Protein AF-A0A8T5T9J6-F1 (afdb_monomer)

pLDDT: mean 82.33, std 14.02, range [40.41, 95.06]

Radius of gyration: 17.85 Å; Cα contacts (8 Å, |Δi|>4): 66; chains: 1; bounding box: 45×37×45 Å

Structure (mmCIF, N/CA/C/O backbone):
data_AF-A0A8T5T9J6-F1
#
_entry.id   AF-A0A8T5T9J6-F1
#
loop_
_atom_site.group_PDB
_atom_site.id
_atom_site.type_symbol
_atom_site.label_atom_id
_atom_site.label_alt_id
_atom_site.label_comp_id
_atom_site.label_asym_id
_atom_site.label_entity_id
_atom_site.label_seq_id
_atom_site.pdbx_PDB_ins_code
_atom_site.Cartn_x
_atom_site.Cartn_y
_atom_site.Cartn_z
_atom_site.occupancy
_atom_site.B_iso_or_equiv
_atom_site.auth_seq_id
_atom_site.auth_comp_id
_atom_site.auth_asym_id
_atom_site.auth_atom_id
_atom_site.pdbx_PDB_model_num
ATOM 1 N N . MET A 1 1 ? -14.131 0.550 -6.294 1.00 48.38 1 MET A N 1
ATOM 2 C CA . MET A 1 1 ? -14.018 1.026 -4.889 1.00 48.38 1 MET A CA 1
ATOM 3 C C . MET A 1 1 ? -15.248 1.785 -4.366 1.00 48.38 1 MET A C 1
ATOM 5 O O . MET A 1 1 ? -15.488 1.724 -3.167 1.00 48.38 1 MET A O 1
ATOM 9 N N . GLY A 1 2 ? -16.060 2.444 -5.211 1.00 40.41 2 GLY A N 1
ATOM 10 C CA . GLY A 1 2 ? -17.235 3.218 -4.757 1.00 40.41 2 GLY A CA 1
ATOM 11 C C . GLY A 1 2 ? -18.378 2.405 -4.122 1.00 40.41 2 GLY A C 1
ATOM 12 O O . GLY A 1 2 ? -18.904 2.798 -3.087 1.00 40.41 2 GLY A O 1
ATOM 13 N N . ILE A 1 3 ? -18.714 1.232 -4.673 1.00 46.62 3 ILE A N 1
ATOM 14 C CA . ILE A 1 3 ? -19.813 0.380 -4.163 1.00 46.62 3 ILE A CA 1
ATOM 15 C C . ILE A 1 3 ? -19.473 -0.253 -2.800 1.00 46.62 3 ILE A C 1
ATOM 17 O O . ILE A 1 3 ? -20.304 -0.280 -1.894 1.00 46.62 3 ILE A O 1
ATOM 21 N N . PHE A 1 4 ? -18.220 -0.670 -2.604 1.00 50.62 4 PHE A N 1
ATOM 22 C CA . PHE A 1 4 ? -17.741 -1.195 -1.319 1.00 50.62 4 PHE A CA 1
ATOM 23 C C . PHE A 1 4 ? -17.709 -0.128 -0.211 1.00 50.62 4 PHE A C 1
ATOM 25 O O . PHE A 1 4 ? -17.925 -0.449 0.957 1.00 50.62 4 PHE A O 1
ATOM 32 N N . GLY A 1 5 ? -17.501 1.147 -0.563 1.00 49.69 5 GLY A N 1
ATOM 33 C CA . GLY A 1 5 ? -17.580 2.265 0.383 1.00 49.69 5 GLY A CA 1
ATOM 34 C C . GLY A 1 5 ? -18.995 2.495 0.929 1.00 49.69 5 GLY A C 1
ATOM 35 O O . GLY A 1 5 ? -19.155 2.773 2.116 1.00 49.69 5 GLY A O 1
ATOM 36 N N . LEU A 1 6 ? -20.023 2.308 0.093 1.00 47.94 6 LEU A N 1
ATOM 37 C CA . LEU A 1 6 ? -21.431 2.407 0.502 1.00 47.94 6 LEU A CA 1
ATOM 38 C C . LEU A 1 6 ? -21.865 1.217 1.371 1.00 47.94 6 LEU A C 1
ATOM 40 O O . LEU A 1 6 ? -22.579 1.402 2.355 1.00 47.94 6 LEU A O 1
ATOM 44 N N . LEU A 1 7 ? -21.365 0.012 1.077 1.00 45.19 7 LEU A N 1
ATOM 45 C CA . LEU A 1 7 ? -21.588 -1.1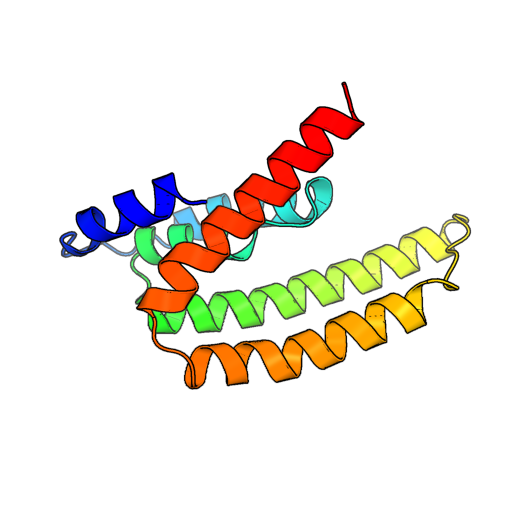74 1.915 1.00 45.19 7 LEU A CA 1
ATOM 46 C C . LEU A 1 7 ? -20.963 -1.030 3.315 1.00 45.19 7 LEU A C 1
ATOM 48 O O . LEU A 1 7 ? -21.550 -1.490 4.296 1.00 45.19 7 LEU A O 1
ATOM 52 N N . LYS A 1 8 ? -19.833 -0.317 3.444 1.00 49.72 8 LYS A N 1
ATOM 53 C CA . LYS A 1 8 ? -19.173 -0.060 4.739 1.00 49.72 8 LYS A CA 1
ATOM 54 C C . LYS A 1 8 ? -20.046 0.707 5.740 1.00 49.72 8 LYS A C 1
ATOM 56 O O . LYS A 1 8 ? -19.955 0.442 6.934 1.00 49.72 8 LYS A O 1
ATOM 61 N N . ILE A 1 9 ? -20.916 1.610 5.278 1.00 51.00 9 ILE A N 1
ATOM 62 C CA . ILE A 1 9 ? -21.814 2.384 6.160 1.00 51.00 9 ILE A CA 1
ATOM 63 C C . ILE A 1 9 ? -22.865 1.471 6.810 1.00 51.00 9 ILE A C 1
ATOM 65 O O . ILE A 1 9 ? -23.262 1.700 7.950 1.00 51.00 9 ILE A O 1
ATOM 69 N N . LYS A 1 10 ? -23.267 0.389 6.130 1.00 41.12 10 LYS A N 1
ATOM 70 C CA . LYS A 1 10 ? -24.227 -0.589 6.665 1.00 41.12 10 LYS A CA 1
ATOM 71 C C . LYS A 1 10 ? -23.577 -1.625 7.596 1.00 41.12 10 LYS A C 1
ATOM 73 O O . LYS A 1 10 ? -24.256 -2.161 8.465 1.00 41.12 10 LYS A O 1
ATOM 78 N N . LEU A 1 11 ? -22.272 -1.871 7.450 1.00 47.78 11 LEU A N 1
ATOM 79 C CA . LEU A 1 11 ? -21.502 -2.841 8.248 1.00 47.78 11 LEU A CA 1
ATOM 80 C C . LEU A 1 11 ? -21.048 -2.300 9.617 1.00 47.78 11 LEU A C 1
ATOM 82 O O . LEU A 1 11 ? -20.692 -3.088 10.486 1.00 47.78 11 LEU A O 1
ATOM 86 N N . SER A 1 12 ? -21.121 -0.983 9.854 1.00 43.34 12 SER A N 1
ATOM 87 C CA . SER A 1 12 ? -20.785 -0.360 11.151 1.00 43.34 12 SER A CA 1
ATOM 88 C C . SER A 1 12 ? -21.705 -0.783 12.311 1.00 43.34 12 SER A C 1
ATOM 90 O O . SER A 1 12 ? -21.462 -0.398 13.451 1.00 43.34 12 SER A O 1
ATOM 92 N N . LYS A 1 13 ? -22.766 -1.552 12.033 1.00 43.88 13 LYS A N 1
ATOM 93 C CA . LYS A 1 13 ? -23.698 -2.108 13.024 1.00 43.88 13 LYS A CA 1
ATOM 94 C C . LYS A 1 13 ? -23.381 -3.549 13.447 1.00 43.88 13 LYS A C 1
ATOM 96 O O . LYS A 1 13 ? -24.203 -4.156 14.127 1.00 43.88 13 LYS A O 1
ATOM 101 N N . ILE A 1 14 ? -22.240 -4.117 13.053 1.00 49.28 14 ILE A N 1
ATOM 102 C CA . ILE A 1 14 ? -21.894 -5.49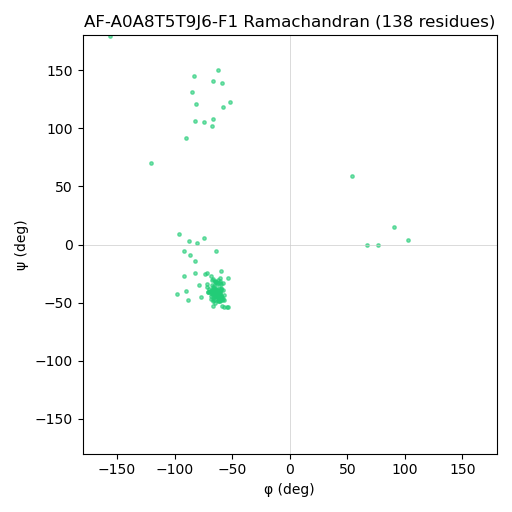0 13.436 1.00 49.28 14 ILE A CA 1
ATOM 103 C C . ILE A 1 14 ? -21.124 -5.471 14.754 1.00 49.28 14 ILE A C 1
ATOM 105 O O . ILE A 1 14 ? -19.905 -5.320 14.788 1.00 49.28 14 ILE A O 1
ATOM 109 N N . GLY A 1 15 ? -21.893 -5.588 15.836 1.00 44.88 15 GLY A N 1
ATOM 110 C CA . GLY A 1 15 ? -21.393 -5.975 17.147 1.00 44.88 15 GLY A CA 1
ATOM 111 C C . GLY A 1 15 ? -20.788 -7.381 17.122 1.00 44.88 15 GLY A C 1
ATOM 112 O O . GLY A 1 15 ? -21.187 -8.233 16.328 1.00 44.88 15 GLY A O 1
ATOM 113 N N . ASP A 1 16 ? -19.803 -7.581 17.995 1.00 50.16 16 ASP A N 1
ATOM 114 C CA . ASP A 1 16 ? -19.240 -8.866 18.413 1.00 50.16 16 ASP A CA 1
ATOM 115 C C . ASP A 1 16 ? -18.749 -9.805 17.298 1.00 50.16 16 ASP A C 1
ATOM 117 O O . ASP A 1 16 ? -19.135 -10.974 17.201 1.00 50.16 16 ASP A O 1
ATOM 121 N N . PHE A 1 17 ? -17.793 -9.343 16.483 1.00 56.03 17 PHE A N 1
ATOM 122 C CA . PHE A 1 17 ? -16.973 -10.276 15.707 1.00 56.03 17 PHE A CA 1
ATOM 123 C C . PHE A 1 17 ? -16.084 -11.093 16.653 1.00 56.03 17 PHE A C 1
ATOM 125 O O . PHE A 1 17 ? -15.042 -10.636 17.121 1.00 56.03 17 PHE A O 1
ATOM 132 N N . LYS A 1 18 ? -16.485 -12.343 16.915 1.00 60.47 18 LYS A N 1
ATOM 133 C CA . LYS A 1 18 ? -15.635 -13.349 17.566 1.00 60.47 18 LYS A CA 1
ATOM 134 C C . LYS A 1 18 ? -14.299 -13.427 16.818 1.00 60.47 18 LYS A C 1
ATOM 136 O O . LYS A 1 18 ? -14.301 -13.699 15.617 1.00 60.47 18 LYS A O 1
ATOM 141 N N . ALA A 1 19 ? -13.181 -13.213 17.514 1.00 65.31 19 ALA A N 1
ATOM 142 C CA . ALA A 1 19 ? -11.861 -13.187 16.892 1.00 65.31 19 ALA A CA 1
ATOM 143 C C . ALA A 1 19 ? -11.569 -14.512 16.166 1.00 65.31 19 ALA A C 1
ATOM 145 O O . ALA A 1 19 ? -11.535 -15.585 16.775 1.00 65.31 19 ALA A O 1
ATOM 146 N N . ARG A 1 20 ? -11.372 -14.445 14.846 1.00 77.69 20 ARG A N 1
ATOM 147 C CA . ARG A 1 20 ? -11.059 -15.604 13.992 1.00 77.69 20 ARG A CA 1
ATOM 148 C C . ARG A 1 20 ? -9.716 -15.380 13.296 1.00 77.69 20 ARG A C 1
ATOM 150 O O . ARG A 1 20 ? -9.683 -15.219 12.078 1.00 77.69 20 ARG A O 1
ATOM 157 N N . PRO A 1 21 ? -8.592 -15.418 14.037 1.00 76.19 21 PRO A N 1
ATOM 158 C CA . PRO A 1 21 ? -7.266 -15.098 13.501 1.00 76.19 21 PRO A CA 1
ATOM 159 C C . PRO A 1 21 ? -6.848 -16.006 12.336 1.00 76.19 21 PRO A C 1
ATOM 161 O O . PRO A 1 21 ? -6.071 -15.594 11.484 1.00 76.19 21 PRO A O 1
ATOM 164 N N . LYS A 1 22 ? -7.421 -17.213 12.230 1.00 84.44 22 LYS A N 1
ATOM 165 C CA . LYS A 1 22 ? -7.179 -18.128 11.105 1.00 84.44 22 LYS A CA 1
ATOM 166 C C . LYS A 1 22 ? -7.587 -17.548 9.743 1.00 84.44 22 LYS A C 1
ATOM 168 O O . LYS A 1 22 ? -6.979 -17.900 8.739 1.00 84.44 22 LYS A O 1
ATOM 173 N N . LEU A 1 23 ? -8.581 -16.655 9.696 1.00 83.38 23 LEU A N 1
ATOM 174 C CA . LEU A 1 23 ? -9.008 -16.009 8.449 1.00 83.38 23 LEU A CA 1
ATOM 175 C C . LEU A 1 23 ? -7.949 -15.041 7.908 1.00 83.38 23 LEU A C 1
ATOM 177 O O . LEU A 1 23 ? -7.866 -14.857 6.695 1.00 83.38 23 LEU A O 1
ATOM 181 N N . LEU A 1 24 ? -7.106 -14.475 8.781 1.00 87.25 24 LEU A N 1
ATOM 182 C CA . LEU A 1 24 ? -6.044 -13.551 8.380 1.00 87.25 24 LEU A CA 1
ATOM 183 C C . LEU A 1 24 ? -5.068 -14.202 7.404 1.00 87.25 24 LEU A C 1
ATOM 185 O O . LEU A 1 24 ? -4.665 -13.547 6.454 1.00 87.25 24 LEU A O 1
ATOM 189 N N . TYR A 1 25 ? -4.735 -15.484 7.572 1.00 88.62 25 TYR A N 1
ATOM 190 C CA . TYR A 1 25 ? -3.852 -16.183 6.634 1.00 88.62 25 TYR A CA 1
ATOM 191 C C . TYR A 1 25 ? -4.426 -16.201 5.213 1.00 88.62 25 TYR A C 1
ATOM 193 O O . TYR A 1 25 ? -3.713 -15.894 4.260 1.00 88.62 25 TYR A O 1
ATOM 201 N N . GLY A 1 26 ? -5.725 -16.489 5.075 1.00 90.25 26 GLY A N 1
ATOM 202 C CA . GLY A 1 26 ? -6.402 -16.502 3.778 1.00 90.25 26 GLY A CA 1
ATOM 203 C C . GLY A 1 26 ? -6.464 -15.115 3.140 1.00 90.25 26 GLY A C 1
ATOM 204 O O . GLY A 1 26 ? -6.085 -14.948 1.983 1.00 90.25 26 GLY A O 1
ATOM 205 N N . PHE A 1 27 ? -6.877 -14.097 3.902 1.00 90.44 27 PHE A N 1
ATOM 206 C CA . PHE A 1 27 ? -6.939 -12.722 3.393 1.00 90.44 27 PHE A CA 1
ATOM 207 C C . PHE A 1 27 ? -5.559 -12.154 3.051 1.00 90.44 27 PHE A C 1
ATOM 209 O O . PHE A 1 27 ? -5.427 -11.471 2.039 1.00 90.44 27 PHE A O 1
ATOM 216 N N . SER A 1 28 ? -4.530 -12.459 3.844 1.00 89.31 28 SER A N 1
ATOM 217 C CA . SER A 1 28 ? -3.152 -12.034 3.578 1.00 89.31 28 SER A CA 1
ATOM 218 C C . SER A 1 28 ? -2.575 -12.706 2.334 1.00 89.31 28 SER A C 1
ATOM 220 O O . SER A 1 28 ? -1.934 -12.030 1.534 1.00 89.31 28 SER A O 1
ATOM 222 N N . ALA A 1 29 ? -2.844 -14.000 2.119 1.00 90.06 29 ALA A N 1
ATOM 223 C CA . ALA A 1 29 ? -2.438 -14.698 0.899 1.00 90.06 29 ALA A CA 1
ATOM 224 C C . ALA A 1 29 ? -3.098 -14.088 -0.349 1.00 90.06 29 ALA A C 1
ATOM 226 O O . ALA A 1 29 ? -2.410 -13.763 -1.317 1.00 90.06 29 ALA A O 1
ATOM 227 N N . LEU A 1 30 ? -4.414 -13.851 -0.301 1.00 90.31 30 LEU A N 1
ATOM 228 C CA . LEU A 1 30 ? -5.147 -13.202 -1.393 1.00 90.31 30 LEU A CA 1
ATOM 229 C C . LEU A 1 30 ? -4.649 -11.776 -1.652 1.00 90.31 30 LEU A C 1
ATOM 231 O O . LEU A 1 30 ? -4.479 -11.376 -2.802 1.00 90.31 30 LEU A O 1
ATOM 235 N N . ALA A 1 31 ? -4.388 -11.009 -0.595 1.00 90.25 31 ALA A N 1
ATOM 236 C CA . ALA A 1 31 ? -3.883 -9.652 -0.724 1.00 90.25 31 ALA A CA 1
ATOM 237 C C . ALA A 1 31 ? -2.471 -9.616 -1.321 1.00 90.25 31 ALA A C 1
ATOM 239 O O . ALA A 1 31 ? -2.209 -8.790 -2.194 1.00 90.25 31 ALA A O 1
ATOM 240 N N . GLY A 1 32 ? -1.580 -10.509 -0.880 1.00 88.75 32 GLY A N 1
ATOM 241 C CA . GLY A 1 32 ? -0.226 -10.642 -1.417 1.00 88.75 32 GLY A CA 1
ATOM 242 C C . GLY A 1 32 ? -0.234 -11.032 -2.894 1.00 88.75 32 GLY A C 1
ATOM 243 O O . GLY A 1 32 ? 0.425 -10.379 -3.700 1.00 88.75 32 GLY A O 1
ATOM 244 N N . PHE A 1 33 ? -1.057 -12.015 -3.269 1.00 88.25 33 PHE A N 1
ATOM 245 C CA . PHE A 1 33 ? -1.256 -12.412 -4.665 1.00 88.25 33 PHE A CA 1
ATOM 246 C C . PHE A 1 33 ? -1.756 -11.243 -5.526 1.00 88.25 33 PHE A C 1
ATOM 248 O O . PHE A 1 33 ? -1.194 -10.950 -6.581 1.00 88.25 33 PHE A O 1
ATOM 255 N N . ASN A 1 34 ? -2.762 -10.511 -5.037 1.00 88.44 34 ASN A N 1
ATOM 256 C CA . ASN A 1 34 ? -3.315 -9.356 -5.738 1.00 88.44 34 ASN A CA 1
ATOM 257 C C . ASN A 1 34 ? -2.307 -8.197 -5.866 1.00 88.44 34 ASN A C 1
ATOM 259 O O . ASN A 1 34 ? -2.283 -7.524 -6.892 1.00 88.44 34 ASN A O 1
ATOM 263 N N . LYS A 1 35 ? -1.449 -7.972 -4.861 1.00 87.50 35 LYS A N 1
ATOM 264 C CA . LYS A 1 35 ? -0.361 -6.982 -4.934 1.00 87.50 35 LYS A CA 1
ATOM 265 C C . LYS A 1 35 ? 0.698 -7.401 -5.955 1.00 87.50 35 LYS A C 1
ATOM 267 O O . LYS A 1 35 ? 1.146 -6.554 -6.718 1.00 87.50 35 LYS A O 1
ATOM 272 N N . GLY A 1 36 ? 1.072 -8.681 -5.969 1.00 84.25 36 GLY A N 1
ATOM 273 C CA . GLY A 1 36 ? 2.105 -9.217 -6.855 1.00 84.25 36 GLY A CA 1
ATOM 274 C C . GLY A 1 36 ? 1.719 -9.165 -8.333 1.00 84.25 36 GLY A C 1
ATOM 275 O O . GLY A 1 36 ? 2.519 -8.724 -9.148 1.00 84.25 36 GLY A O 1
ATOM 276 N N . ILE A 1 37 ? 0.492 -9.567 -8.677 1.00 83.81 37 ILE A N 1
ATOM 277 C CA . ILE A 1 37 ? 0.019 -9.584 -10.074 1.00 83.81 37 ILE A CA 1
ATOM 278 C C . ILE A 1 37 ? -0.599 -8.247 -10.484 1.00 83.81 37 ILE A C 1
ATOM 280 O O . ILE A 1 37 ? -0.314 -7.728 -11.557 1.00 83.81 37 ILE A O 1
ATOM 284 N N . GLY A 1 38 ? -1.482 -7.700 -9.646 1.00 76.19 38 GLY A N 1
ATOM 285 C CA . GLY A 1 38 ? -2.299 -6.533 -9.979 1.00 76.19 38 GLY A CA 1
ATOM 286 C C . GLY A 1 38 ? -1.688 -5.191 -9.578 1.00 76.19 38 GLY A C 1
ATOM 287 O O . GLY A 1 38 ? -2.283 -4.153 -9.856 1.00 76.19 38 GLY A O 1
ATOM 288 N N . GLY A 1 39 ? -0.551 -5.179 -8.874 1.00 71.31 39 GLY A N 1
ATOM 289 C CA . GLY A 1 39 ? 0.148 -3.957 -8.455 1.00 71.31 39 GLY A CA 1
ATOM 290 C C . GLY A 1 39 ? -0.587 -3.087 -7.419 1.00 71.31 39 GLY A C 1
ATOM 291 O O . GLY A 1 39 ? -0.052 -2.069 -6.983 1.00 71.31 39 GLY A O 1
ATOM 292 N N . GLY A 1 40 ? -1.794 -3.462 -6.972 1.00 79.00 40 GLY A N 1
ATOM 293 C CA . GLY A 1 40 ? -2.653 -2.606 -6.143 1.00 79.00 40 GLY A CA 1
ATOM 294 C C . GLY A 1 40 ? -3.678 -3.360 -5.290 1.00 79.00 40 GLY A C 1
ATOM 295 O O . GLY A 1 40 ? -3.736 -4.581 -5.283 1.00 79.00 40 GLY A O 1
ATOM 296 N N . GLY A 1 41 ? -4.483 -2.633 -4.506 1.00 80.19 41 GLY A N 1
ATOM 297 C CA . GLY A 1 41 ? -5.629 -3.200 -3.770 1.00 80.19 41 GLY A CA 1
ATOM 298 C C . GLY A 1 41 ? -5.321 -4.005 -2.496 1.00 80.19 41 GLY A C 1
ATOM 299 O O . GLY A 1 41 ? -6.259 -4.432 -1.828 1.00 80.19 41 GLY A O 1
ATOM 300 N N . TYR A 1 42 ? -4.050 -4.158 -2.113 1.00 85.94 42 TYR A N 1
ATOM 301 C CA . TYR A 1 42 ? -3.623 -4.841 -0.879 1.00 85.94 42 TYR A CA 1
ATOM 302 C C . TYR A 1 42 ? -4.288 -4.273 0.382 1.00 85.94 42 TYR A C 1
ATOM 304 O O . TYR A 1 42 ? -4.945 -5.003 1.123 1.00 85.94 42 TYR A O 1
ATOM 312 N N . GLY A 1 43 ? -4.182 -2.956 0.589 1.00 85.94 43 GLY A N 1
ATOM 313 C CA . GLY A 1 43 ? -4.678 -2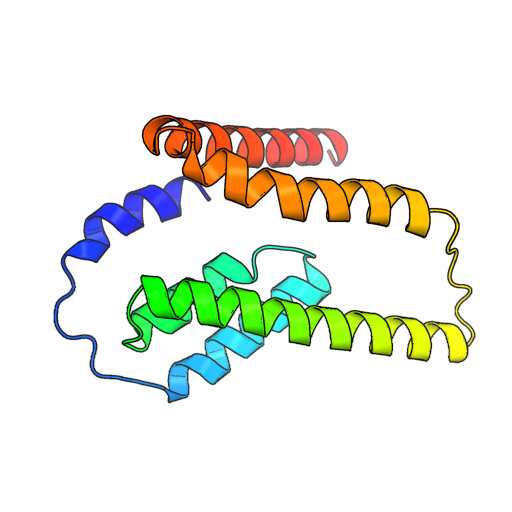.289 1.794 1.00 85.94 43 GLY A CA 1
ATOM 314 C C . GLY A 1 43 ? -6.156 -2.575 2.103 1.00 85.94 43 GLY A C 1
ATOM 315 O O . GLY A 1 43 ? -6.451 -3.054 3.199 1.00 85.94 43 GLY A O 1
ATOM 316 N N . PRO A 1 44 ? -7.096 -2.354 1.161 1.00 85.44 44 PRO A N 1
ATOM 317 C CA . PRO A 1 44 ? -8.507 -2.683 1.356 1.00 85.44 44 PRO A CA 1
ATOM 318 C C . PRO A 1 44 ? -8.765 -4.153 1.706 1.00 85.44 44 PRO A C 1
ATOM 320 O O . PRO A 1 44 ? -9.563 -4.412 2.602 1.00 85.44 44 PRO A O 1
ATOM 323 N N . ILE A 1 45 ? -8.097 -5.099 1.034 1.00 88.06 45 ILE A N 1
ATOM 324 C CA . ILE A 1 45 ? -8.310 -6.541 1.244 1.00 88.06 45 ILE A CA 1
ATOM 325 C C . ILE A 1 45 ? -7.848 -6.944 2.648 1.00 88.06 45 ILE A C 1
ATOM 327 O O . ILE A 1 45 ? -8.616 -7.557 3.390 1.00 88.06 45 ILE A O 1
ATOM 331 N N . VAL A 1 46 ? -6.638 -6.541 3.052 1.00 90.31 46 VAL A N 1
ATOM 332 C CA . VAL A 1 46 ? -6.099 -6.861 4.385 1.00 90.31 46 VAL A CA 1
ATOM 333 C C . VAL A 1 46 ? -6.878 -6.148 5.486 1.00 90.31 46 VAL A C 1
ATOM 335 O O . VAL A 1 46 ? -7.229 -6.775 6.481 1.00 90.31 46 VAL A O 1
ATOM 338 N N . THR A 1 47 ? -7.225 -4.870 5.304 1.00 89.00 47 THR A N 1
ATOM 339 C CA . THR A 1 47 ? -7.993 -4.102 6.302 1.00 89.00 47 THR A CA 1
ATOM 340 C C . THR A 1 47 ? -9.378 -4.713 6.525 1.00 89.00 47 THR A C 1
ATOM 342 O O . THR A 1 47 ? -9.815 -4.855 7.664 1.00 89.00 47 THR A O 1
ATOM 345 N N . ILE A 1 48 ? -10.080 -5.100 5.453 1.00 86.25 48 ILE A N 1
ATOM 346 C CA . ILE A 1 48 ? -11.380 -5.779 5.561 1.00 86.25 48 ILE A CA 1
ATOM 347 C C . ILE A 1 48 ? -11.205 -7.149 6.224 1.00 86.25 48 ILE A C 1
ATOM 349 O O . ILE A 1 48 ? -11.956 -7.469 7.143 1.00 86.25 48 ILE A O 1
ATOM 353 N N . GLY A 1 49 ? -10.191 -7.923 5.825 1.00 88.62 49 GLY A N 1
ATOM 354 C CA . GLY A 1 49 ? -9.876 -9.214 6.440 1.00 88.62 49 GLY A CA 1
ATOM 355 C C . GLY A 1 49 ? -9.594 -9.111 7.940 1.00 88.62 49 GLY A C 1
ATOM 356 O O . GLY A 1 49 ? -10.060 -9.944 8.716 1.00 88.62 49 GLY A O 1
ATOM 357 N N . GLN A 1 50 ? -8.901 -8.057 8.370 1.00 89.25 50 GLN A N 1
ATOM 358 C CA . GLN A 1 50 ? -8.627 -7.762 9.776 1.00 89.25 50 GLN A CA 1
ATOM 359 C C . GLN A 1 50 ? -9.880 -7.377 10.559 1.00 89.25 50 GLN A C 1
ATOM 361 O O . GLN A 1 50 ? -10.116 -7.949 11.622 1.00 89.25 50 GLN A O 1
ATOM 366 N N . ILE A 1 51 ? -10.714 -6.487 10.016 1.00 86.94 51 ILE A N 1
ATOM 367 C CA . ILE A 1 51 ? -11.982 -6.094 10.649 1.00 86.94 51 ILE A CA 1
ATOM 368 C C . ILE A 1 51 ? -12.906 -7.314 10.805 1.00 86.94 51 ILE A C 1
ATOM 370 O O . ILE A 1 51 ? -13.435 -7.548 11.887 1.00 86.94 51 ILE A O 1
ATOM 374 N N . ILE A 1 52 ? -13.033 -8.152 9.767 1.00 84.75 52 ILE A N 1
ATOM 375 C CA . ILE A 1 52 ? -13.811 -9.408 9.818 1.00 84.75 52 ILE A CA 1
ATOM 376 C C . ILE A 1 52 ? -13.225 -10.392 10.843 1.00 84.75 52 ILE A C 1
ATOM 378 O O . ILE A 1 52 ? -13.954 -11.172 11.455 1.00 84.75 52 ILE A O 1
ATOM 382 N N . SER A 1 53 ? -11.908 -10.356 11.053 1.00 84.69 53 SER A N 1
ATOM 383 C CA . SER A 1 53 ? -11.217 -11.195 12.036 1.00 84.69 53 SER A CA 1
ATOM 384 C C . SER A 1 53 ? -11.309 -10.663 13.472 1.00 84.69 53 SER A C 1
ATOM 386 O O . SER A 1 53 ? -10.752 -11.302 14.365 1.00 84.69 53 SER A O 1
ATOM 388 N N . GLY A 1 54 ? -12.011 -9.547 13.707 1.00 82.19 54 GLY A N 1
ATOM 389 C CA . GLY A 1 54 ? -12.221 -8.947 15.030 1.00 82.19 54 GLY A CA 1
ATOM 390 C C . GLY A 1 54 ? -11.170 -7.910 15.442 1.00 82.19 54 GLY A C 1
ATOM 391 O O . GLY A 1 54 ? -11.079 -7.574 16.619 1.00 82.19 54 GLY A O 1
ATOM 392 N N . VAL A 1 55 ? -10.353 -7.406 14.510 1.00 84.38 55 VAL A N 1
ATOM 393 C CA . VAL A 1 55 ? -9.368 -6.348 14.789 1.00 84.38 55 VAL A CA 1
ATOM 394 C C . VAL A 1 55 ? -10.035 -4.976 14.688 1.00 84.38 55 VAL A C 1
ATOM 396 O O . VAL A 1 55 ? -10.696 -4.669 13.697 1.00 84.38 55 VAL A O 1
ATOM 399 N N . TYR A 1 56 ? -9.810 -4.133 15.696 1.00 84.50 56 TYR A N 1
ATOM 400 C CA . TYR A 1 56 ? -10.315 -2.761 15.737 1.00 84.50 56 TYR A CA 1
ATOM 401 C C . TYR A 1 56 ? -9.823 -1.926 14.545 1.00 84.50 56 TYR A C 1
ATOM 403 O O . TYR A 1 56 ? -8.648 -1.992 14.181 1.00 84.50 56 TYR A O 1
ATOM 411 N N . GLU A 1 57 ? -10.688 -1.101 13.950 1.00 80.19 57 GLU A N 1
ATOM 412 C CA . GLU A 1 57 ? -10.427 -0.452 12.662 1.00 80.19 57 GLU A CA 1
ATOM 413 C C . GLU A 1 57 ? -9.182 0.446 12.651 1.00 80.19 57 GLU A C 1
ATOM 415 O O . GLU A 1 57 ? -8.431 0.434 11.675 1.00 80.19 57 GLU A O 1
ATOM 420 N N . LYS A 1 58 ? -8.914 1.187 13.735 1.00 80.75 58 LYS A N 1
ATOM 421 C CA . LYS A 1 58 ? -7.725 2.056 13.816 1.00 80.75 58 LYS A CA 1
ATOM 422 C C . LYS A 1 58 ? -6.442 1.230 13.916 1.00 80.75 58 LYS A C 1
ATOM 424 O O . LYS A 1 58 ? -5.450 1.537 13.256 1.00 80.75 58 LYS A O 1
ATOM 429 N N . SER A 1 59 ? -6.478 0.150 14.694 1.00 85.06 59 SER A N 1
ATOM 430 C CA . SER A 1 59 ? -5.355 -0.779 14.832 1.00 85.06 59 SER A CA 1
ATOM 431 C C . SER A 1 59 ? -5.103 -1.527 13.525 1.00 85.06 59 SER A C 1
ATOM 433 O O . SER A 1 59 ? -3.956 -1.648 13.107 1.00 85.06 59 SER A O 1
ATOM 435 N N . ALA A 1 60 ? -6.166 -1.945 12.832 1.00 87.06 60 ALA A N 1
ATOM 436 C CA . ALA A 1 60 ? -6.079 -2.605 11.536 1.00 87.06 60 ALA A CA 1
ATOM 437 C C . ALA A 1 60 ? -5.332 -1.734 10.513 1.00 87.06 60 ALA A C 1
ATOM 439 O O . ALA A 1 60 ? -4.381 -2.187 9.882 1.00 87.06 60 ALA A O 1
ATOM 440 N N . THR A 1 61 ? -5.679 -0.444 10.412 1.00 84.81 61 THR A N 1
ATOM 441 C CA . THR A 1 61 ? -4.987 0.463 9.480 1.00 84.81 61 THR A CA 1
ATOM 442 C C . THR A 1 61 ? -3.495 0.616 9.774 1.00 84.81 61 THR A C 1
ATOM 444 O O . THR A 1 61 ? -2.698 0.650 8.842 1.00 84.81 61 THR A O 1
ATOM 447 N N . ALA A 1 62 ? -3.096 0.650 11.049 1.00 86.88 62 ALA A N 1
ATOM 448 C CA . ALA A 1 62 ? -1.684 0.728 11.418 1.00 86.88 62 ALA A CA 1
ATOM 449 C C . ALA A 1 62 ? -0.930 -0.566 11.066 1.00 86.88 62 ALA A C 1
ATOM 451 O O . ALA A 1 62 ? 0.156 -0.512 10.488 1.00 86.88 62 ALA A O 1
ATOM 452 N N . ILE A 1 63 ? -1.530 -1.727 11.358 1.00 89.88 63 ILE A N 1
ATOM 453 C CA . ILE A 1 63 ? -0.943 -3.036 11.041 1.00 89.88 63 ILE A CA 1
ATOM 454 C C . ILE A 1 63 ? -0.786 -3.201 9.527 1.00 89.88 63 ILE A C 1
ATOM 456 O O . ILE A 1 63 ? 0.246 -3.684 9.074 1.00 89.88 63 ILE A O 1
ATOM 460 N N . VAL A 1 64 ? -1.780 -2.790 8.735 1.00 91.00 6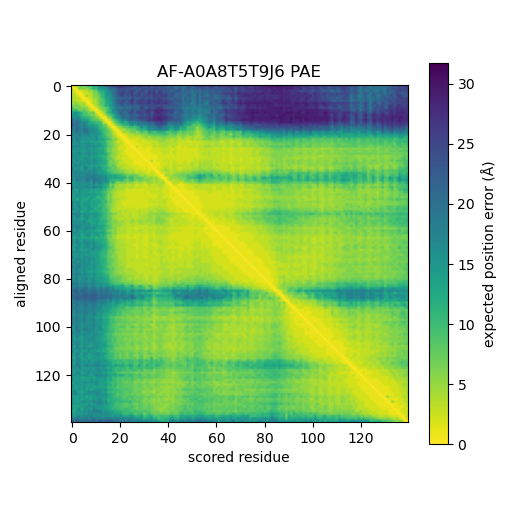4 VAL A N 1
ATOM 461 C CA . VAL A 1 64 ? -1.739 -2.878 7.267 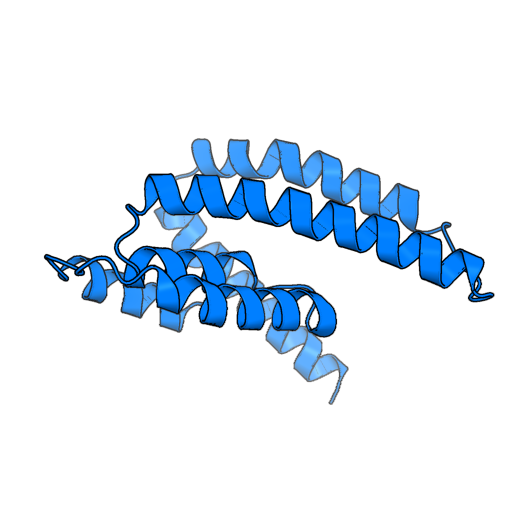1.00 91.00 64 VAL A CA 1
ATOM 462 C C . VAL A 1 64 ? -0.590 -2.056 6.692 1.00 91.00 64 VAL A C 1
ATOM 464 O O . VAL A 1 64 ? 0.174 -2.590 5.892 1.00 91.00 64 VAL A O 1
ATOM 467 N N . SER A 1 65 ? -0.428 -0.800 7.119 1.00 87.69 65 SER A N 1
ATOM 468 C CA . SER A 1 65 ? 0.667 0.059 6.646 1.00 87.69 65 SER A CA 1
ATOM 469 C C . SER A 1 65 ? 2.040 -0.509 7.005 1.00 87.69 65 SER A C 1
ATOM 471 O O . SER A 1 65 ? 2.962 -0.467 6.194 1.00 87.69 65 SER A O 1
ATOM 473 N N . PHE A 1 66 ? 2.177 -1.083 8.204 1.00 91.38 66 PHE A N 1
ATOM 474 C CA . PHE A 1 66 ? 3.411 -1.749 8.614 1.00 91.38 66 PHE A CA 1
ATOM 475 C C . PHE A 1 66 ? 3.665 -3.046 7.831 1.00 91.38 66 PHE A C 1
ATOM 477 O O . PHE A 1 66 ? 4.784 -3.321 7.416 1.00 91.38 66 PHE A O 1
ATOM 484 N N . ALA A 1 67 ? 2.631 -3.845 7.572 1.00 90.69 67 ALA A N 1
ATOM 485 C CA . ALA A 1 67 ? 2.766 -5.054 6.769 1.00 90.69 67 ALA A CA 1
ATOM 486 C C . ALA A 1 67 ? 3.128 -4.730 5.309 1.00 90.69 67 ALA A C 1
ATOM 488 O O . ALA A 1 67 ? 3.924 -5.439 4.701 1.00 90.69 67 ALA A O 1
ATOM 489 N N . GLU A 1 68 ? 2.576 -3.653 4.744 1.00 88.81 68 GLU A N 1
ATOM 490 C CA . GLU A 1 68 ? 2.872 -3.229 3.373 1.00 88.81 68 GLU A CA 1
ATOM 491 C C . GLU A 1 68 ? 4.345 -2.836 3.188 1.00 88.81 68 GLU A C 1
ATOM 493 O O . GLU A 1 68 ? 4.917 -3.138 2.140 1.00 88.81 68 GLU A O 1
ATOM 498 N N . SER A 1 69 ? 4.996 -2.252 4.202 1.00 89.25 69 SER A N 1
ATOM 499 C CA . SER A 1 69 ? 6.433 -1.957 4.127 1.00 89.25 69 SER A CA 1
ATOM 500 C C . SER A 1 69 ? 7.278 -3.234 4.069 1.00 89.25 69 SER A C 1
ATOM 502 O O . SER A 1 69 ? 8.190 -3.318 3.247 1.00 89.25 69 SER A O 1
ATOM 504 N N . LEU A 1 70 ? 6.931 -4.267 4.847 1.00 92.12 70 LEU A N 1
ATOM 505 C CA . LEU A 1 70 ? 7.592 -5.575 4.779 1.00 92.12 70 LEU A CA 1
ATOM 506 C C . LEU A 1 70 ? 7.386 -6.247 3.418 1.00 92.12 70 LEU A C 1
ATOM 508 O O . LEU A 1 70 ? 8.343 -6.743 2.826 1.00 92.12 70 LEU A O 1
ATOM 512 N N . VAL A 1 71 ? 6.161 -6.223 2.886 1.00 90.06 71 VAL A N 1
ATOM 513 C CA . VAL A 1 71 ? 5.869 -6.757 1.544 1.00 90.06 71 VAL A CA 1
ATOM 514 C C . VAL A 1 71 ? 6.671 -6.008 0.477 1.00 90.06 71 VAL A C 1
ATOM 516 O O . VAL A 1 71 ? 7.224 -6.631 -0.428 1.00 90.06 71 VAL A O 1
A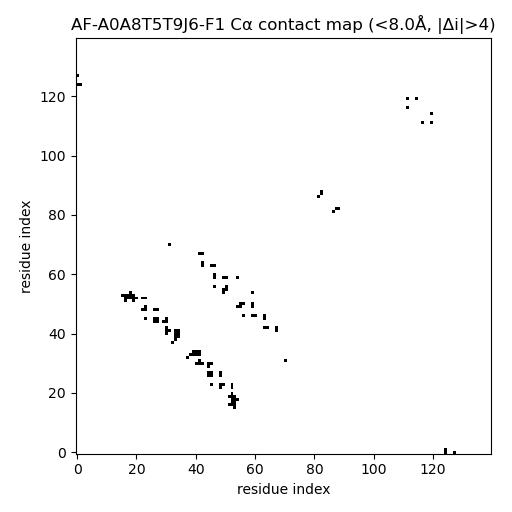TOM 519 N N . SER A 1 72 ? 6.796 -4.684 0.598 1.00 88.94 72 SER A N 1
ATOM 520 C CA . SER A 1 72 ? 7.609 -3.879 -0.316 1.00 88.94 72 SER A CA 1
ATOM 521 C C . SER A 1 72 ? 9.098 -4.227 -0.232 1.00 88.94 72 SER A C 1
ATOM 523 O O . SER A 1 72 ? 9.752 -4.289 -1.270 1.00 88.94 72 SER A O 1
ATOM 525 N N . LEU A 1 73 ? 9.637 -4.492 0.964 1.00 92.31 73 LEU A N 1
ATOM 526 C CA . LEU A 1 73 ? 11.021 -4.954 1.131 1.00 92.31 73 LEU A CA 1
ATOM 527 C C . LEU A 1 73 ? 11.250 -6.301 0.443 1.00 92.31 73 LEU A C 1
ATOM 529 O O . LEU A 1 73 ? 12.227 -6.458 -0.285 1.00 92.31 73 LEU A O 1
ATOM 533 N N . VAL A 1 74 ? 10.327 -7.254 0.608 1.00 92.06 74 VAL A N 1
ATOM 534 C CA . VAL A 1 74 ? 10.385 -8.546 -0.098 1.00 92.06 74 VAL A CA 1
ATOM 535 C C . VAL A 1 74 ? 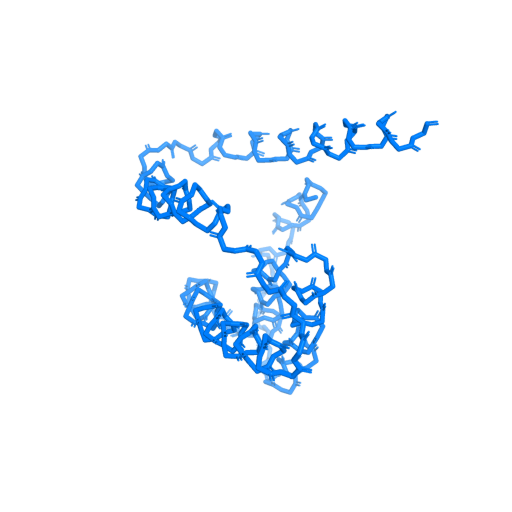10.357 -8.344 -1.616 1.00 92.06 74 VAL A C 1
ATOM 537 O O . VAL A 1 74 ? 11.107 -9.005 -2.334 1.00 92.06 74 VAL A O 1
ATOM 540 N N . GLY A 1 75 ? 9.554 -7.399 -2.111 1.00 90.00 75 GLY A N 1
ATOM 541 C CA . GLY A 1 75 ? 9.539 -7.015 -3.524 1.00 90.00 75 GLY A CA 1
ATOM 542 C C . GLY A 1 75 ? 10.896 -6.504 -4.017 1.00 90.00 75 GLY A C 1
ATOM 543 O O . GLY A 1 75 ? 11.365 -6.946 -5.063 1.00 90.00 75 GLY A O 1
ATOM 544 N N . ILE A 1 76 ? 11.564 -5.647 -3.237 1.00 89.19 76 ILE A N 1
ATOM 545 C CA . ILE A 1 76 ? 12.910 -5.138 -3.550 1.00 89.19 76 ILE A CA 1
ATOM 546 C C . ILE A 1 76 ? 13.928 -6.285 -3.607 1.00 89.19 76 ILE A C 1
ATOM 548 O O . ILE A 1 76 ? 14.680 -6.389 -4.575 1.00 89.19 76 ILE A O 1
ATOM 552 N N . PHE A 1 77 ? 13.934 -7.183 -2.617 1.00 91.81 77 PHE A N 1
ATOM 553 C CA . PHE A 1 77 ? 14.829 -8.346 -2.632 1.00 91.81 77 PHE A CA 1
ATOM 554 C C . PHE A 1 77 ? 14.575 -9.249 -3.840 1.00 91.81 77 PHE A C 1
ATOM 556 O O . PHE A 1 77 ? 15.517 -9.661 -4.513 1.00 91.81 77 PHE A O 1
ATOM 563 N N . THR A 1 78 ? 13.306 -9.512 -4.149 1.00 90.38 78 THR A N 1
ATOM 564 C CA . THR A 1 78 ? 12.916 -10.327 -5.306 1.00 90.38 78 THR A CA 1
ATOM 565 C C . THR A 1 78 ? 13.382 -9.684 -6.613 1.00 90.38 78 THR A C 1
ATOM 567 O O . THR A 1 78 ? 13.918 -10.373 -7.476 1.00 90.38 78 THR A O 1
ATOM 570 N N . PHE A 1 79 ? 13.258 -8.360 -6.740 1.00 87.19 79 PHE A N 1
ATOM 571 C CA . PHE A 1 79 ? 13.746 -7.613 -7.899 1.00 87.19 79 PHE A CA 1
ATOM 572 C C . PHE A 1 79 ? 15.263 -7.770 -8.091 1.00 87.19 79 PHE A C 1
ATOM 574 O O . PHE A 1 79 ? 15.713 -8.073 -9.197 1.00 87.19 79 PHE A O 1
ATOM 581 N N . PHE A 1 80 ? 16.056 -7.651 -7.019 1.00 88.25 80 PHE A N 1
ATOM 582 C CA . PHE A 1 80 ? 17.508 -7.857 -7.090 1.00 88.25 80 PHE A CA 1
ATOM 583 C C . PHE A 1 80 ? 17.893 -9.306 -7.409 1.00 88.25 80 PHE A C 1
ATOM 585 O O . PHE A 1 80 ? 18.821 -9.528 -8.186 1.00 88.25 80 PHE A O 1
ATOM 592 N N . LEU A 1 81 ? 17.173 -10.293 -6.867 1.00 90.56 81 LEU A N 1
ATOM 593 C CA . LEU A 1 81 ? 17.400 -11.707 -7.186 1.00 90.56 81 LEU A CA 1
ATOM 594 C C . LEU A 1 81 ? 17.146 -12.003 -8.669 1.00 90.56 81 LEU A C 1
ATOM 596 O O . LEU A 1 81 ? 17.962 -12.664 -9.305 1.00 90.56 81 LEU A O 1
ATOM 600 N N . ILE A 1 82 ? 16.056 -11.475 -9.232 1.00 88.38 82 ILE A N 1
ATOM 601 C CA . ILE A 1 82 ? 15.731 -11.627 -10.659 1.00 88.38 82 ILE A CA 1
ATOM 602 C C . ILE A 1 82 ? 16.767 -10.914 -11.536 1.00 88.38 82 ILE A C 1
ATOM 604 O O . ILE A 1 82 ? 17.191 -11.457 -12.554 1.00 88.38 82 ILE A O 1
ATOM 608 N N . SER A 1 83 ? 17.219 -9.731 -11.113 1.00 85.50 83 SER A N 1
ATOM 609 C CA . SER A 1 83 ? 18.259 -8.977 -11.822 1.00 85.50 83 SER A CA 1
ATOM 610 C C . SER A 1 83 ? 19.577 -9.756 -11.881 1.00 85.50 83 SER A C 1
ATOM 612 O O . SER A 1 83 ? 20.226 -9.821 -12.922 1.00 85.50 83 SER A O 1
ATOM 614 N N . ASN A 1 84 ? 19.952 -10.413 -10.779 1.00 84.69 84 ASN A N 1
ATOM 615 C CA . ASN A 1 84 ? 21.153 -11.247 -10.717 1.00 84.69 84 ASN A CA 1
ATOM 616 C C . ASN A 1 84 ? 21.015 -12.561 -11.513 1.00 84.69 84 ASN A C 1
ATOM 618 O O . ASN A 1 84 ? 22.003 -13.113 -11.983 1.00 84.69 84 ASN A O 1
ATOM 622 N N . ALA A 1 85 ? 19.789 -13.051 -11.720 1.00 87.38 85 ALA A N 1
ATOM 623 C CA . ALA A 1 85 ? 19.510 -14.232 -12.539 1.00 87.38 85 ALA A CA 1
ATOM 624 C C . ALA A 1 85 ? 19.630 -13.985 -14.062 1.00 87.38 85 ALA A C 1
ATOM 626 O O . ALA A 1 85 ? 19.324 -14.879 -14.849 1.00 87.38 85 ALA A O 1
ATOM 627 N N . GLY A 1 86 ? 20.079 -12.796 -14.487 1.00 81.69 86 GLY A N 1
ATOM 628 C CA . GLY A 1 86 ? 20.380 -12.477 -15.888 1.00 81.69 86 GLY A CA 1
ATOM 629 C C . GLY A 1 86 ? 19.325 -11.630 -16.603 1.00 81.69 86 GLY A C 1
ATOM 630 O O . GLY A 1 86 ? 19.475 -11.353 -17.793 1.00 81.69 86 GLY A O 1
ATOM 631 N N . VAL A 1 87 ? 18.275 -11.185 -15.906 1.00 82.50 87 VAL A N 1
ATOM 632 C CA . VAL A 1 87 ? 17.312 -10.220 -16.457 1.00 82.50 87 VAL A CA 1
ATOM 633 C C . VAL A 1 87 ? 17.894 -8.815 -16.325 1.00 82.50 87 VAL A C 1
ATOM 635 O O . VAL A 1 87 ? 18.172 -8.355 -15.220 1.00 82.50 87 VAL A O 1
ATOM 638 N N . GLN A 1 88 ? 18.066 -8.111 -17.445 1.00 77.12 88 GLN A N 1
ATOM 639 C CA . GLN A 1 88 ? 18.534 -6.725 -17.424 1.00 77.12 88 GLN A CA 1
ATOM 640 C C . GLN A 1 88 ? 17.471 -5.831 -16.773 1.00 77.12 88 GLN A C 1
ATOM 642 O O . GLN A 1 88 ? 16.415 -5.574 -17.350 1.00 77.12 88 GLN A O 1
ATOM 647 N N . ALA A 1 89 ? 17.746 -5.371 -15.555 1.00 73.12 89 ALA A N 1
ATOM 648 C CA . ALA A 1 89 ? 16.921 -4.389 -14.873 1.00 73.12 89 ALA A CA 1
ATOM 649 C C . ALA A 1 89 ? 17.290 -2.980 -15.350 1.00 73.12 89 ALA A C 1
ATOM 651 O O . ALA A 1 89 ? 18.330 -2.442 -14.969 1.00 73.12 89 ALA A O 1
ATOM 652 N N . ASP A 1 90 ? 16.428 -2.372 -16.166 1.00 81.06 90 ASP A N 1
ATOM 653 C CA . ASP A 1 90 ? 16.561 -0.958 -16.509 1.00 81.06 90 ASP A CA 1
ATOM 654 C C . ASP A 1 90 ? 16.130 -0.087 -15.319 1.00 81.06 90 ASP A C 1
ATOM 656 O O . ASP A 1 90 ? 14.951 0.041 -14.981 1.00 81.06 90 ASP A O 1
ATOM 660 N N . LEU A 1 91 ? 17.122 0.498 -14.653 1.00 84.56 91 LEU A N 1
ATOM 661 C CA . LEU A 1 91 ? 16.950 1.356 -13.483 1.00 84.56 91 LEU A CA 1
ATOM 662 C C . LEU A 1 91 ? 16.729 2.828 -13.859 1.00 84.56 91 LEU A C 1
ATOM 664 O O . LEU A 1 91 ? 16.592 3.664 -12.968 1.00 84.56 91 LEU A O 1
ATOM 668 N N . SER A 1 92 ? 16.652 3.169 -15.148 1.00 89.81 92 SER A N 1
ATOM 669 C CA . SER A 1 92 ? 16.544 4.561 -15.610 1.00 89.81 92 SER A CA 1
ATOM 670 C C . SER A 1 92 ? 15.287 5.270 -15.097 1.00 89.81 92 SER A C 1
ATOM 672 O O . SER A 1 92 ? 15.305 6.472 -14.833 1.00 89.81 92 SER A O 1
ATOM 674 N N . LEU A 1 93 ? 14.193 4.527 -14.902 1.00 86.56 93 LEU A N 1
ATOM 675 C CA . LEU A 1 93 ? 12.929 5.045 -14.362 1.00 86.56 93 LEU A CA 1
ATOM 676 C C . LEU A 1 93 ? 12.873 5.040 -12.828 1.00 86.56 93 LEU A C 1
ATOM 678 O O . LEU A 1 93 ? 11.948 5.595 -12.238 1.00 86.56 93 LEU A O 1
ATOM 682 N N . LEU A 1 94 ? 13.847 4.425 -12.155 1.00 88.69 94 LEU A N 1
ATOM 683 C CA . LEU A 1 94 ? 13.836 4.321 -10.699 1.00 88.69 94 LEU A CA 1
ATOM 684 C C . LEU A 1 94 ? 13.883 5.702 -10.015 1.00 88.69 94 LEU A C 1
ATOM 686 O O . LEU A 1 94 ? 13.059 5.925 -9.128 1.00 88.69 94 LEU A O 1
ATOM 690 N N . PRO A 1 95 ? 14.735 6.667 -10.422 1.00 90.75 95 PRO A N 1
ATOM 691 C CA . PRO A 1 95 ? 14.763 7.987 -9.794 1.00 90.75 95 PRO A CA 1
ATOM 692 C C . PRO A 1 95 ? 13.457 8.768 -9.978 1.00 90.75 95 PRO A C 1
ATOM 694 O O . PRO A 1 95 ? 13.000 9.440 -9.051 1.00 90.75 95 PRO A O 1
ATOM 697 N N . SER A 1 96 ? 12.828 8.674 -11.154 1.00 91.94 96 SER A N 1
ATOM 698 C CA . SER A 1 96 ? 11.582 9.392 -11.444 1.00 91.94 96 SER A CA 1
ATOM 699 C C . SER A 1 96 ? 10.395 8.814 -10.669 1.00 91.94 96 SER A C 1
ATOM 701 O O . SER A 1 96 ? 9.611 9.566 -10.091 1.00 91.94 96 SER A O 1
ATOM 703 N N . ILE A 1 97 ? 10.295 7.486 -10.567 1.00 90.31 97 ILE A N 1
ATOM 704 C CA . ILE A 1 97 ? 9.246 6.825 -9.777 1.00 90.31 97 ILE A CA 1
ATOM 705 C C . ILE A 1 97 ? 9.489 7.028 -8.276 1.00 90.31 97 ILE A C 1
ATOM 707 O O . ILE A 1 97 ? 8.545 7.310 -7.535 1.00 90.31 97 ILE A O 1
ATOM 711 N N . PHE A 1 98 ? 10.743 6.931 -7.820 1.00 91.56 98 PHE A N 1
ATOM 712 C CA . PHE A 1 98 ? 11.098 7.117 -6.414 1.00 91.56 98 PHE A CA 1
ATOM 713 C C . PHE A 1 98 ? 10.770 8.526 -5.932 1.00 91.56 98 PHE A C 1
ATOM 715 O O . PHE A 1 98 ? 10.120 8.677 -4.902 1.00 91.56 98 PHE A O 1
ATOM 722 N N . THR A 1 99 ? 11.173 9.557 -6.677 1.00 93.12 99 THR A N 1
ATOM 723 C CA . THR A 1 99 ? 10.897 10.949 -6.294 1.00 93.12 99 THR A CA 1
ATOM 724 C C . THR A 1 99 ? 9.395 11.208 -6.199 1.00 93.12 99 THR A C 1
ATOM 726 O O . THR A 1 99 ? 8.928 11.691 -5.167 1.00 93.12 99 THR A O 1
ATOM 729 N N . GLY A 1 100 ? 8.615 10.801 -7.206 1.00 93.25 100 GLY A N 1
ATOM 730 C CA . GLY A 1 100 ? 7.156 10.923 -7.169 1.00 93.25 100 GLY A CA 1
ATOM 731 C C . GLY A 1 100 ? 6.526 10.181 -5.985 1.00 93.25 100 GLY A C 1
ATOM 732 O O . GLY A 1 100 ? 5.727 10.756 -5.244 1.00 93.25 100 GLY A O 1
ATOM 733 N N . GLY A 1 101 ? 6.920 8.924 -5.765 1.00 90.38 101 GLY A N 1
ATOM 734 C CA . GLY A 1 101 ? 6.405 8.091 -4.676 1.00 90.38 101 GLY A CA 1
ATOM 735 C C . GLY A 1 101 ? 6.771 8.611 -3.284 1.00 90.38 101 GLY A C 1
ATOM 736 O O . GLY A 1 101 ? 5.922 8.636 -2.395 1.00 90.38 101 GLY A O 1
ATOM 737 N N . PHE A 1 102 ? 8.006 9.076 -3.098 1.00 92.62 102 PHE A N 1
ATOM 738 C CA . PHE A 1 102 ? 8.510 9.585 -1.824 1.00 92.62 102 PHE A CA 1
ATOM 739 C C . PHE A 1 102 ? 7.774 10.855 -1.387 1.00 92.62 102 PHE A C 1
ATOM 741 O O . PHE A 1 102 ? 7.250 10.921 -0.272 1.00 92.62 102 PHE A O 1
ATOM 748 N N . PHE A 1 103 ? 7.659 11.844 -2.280 1.00 94.00 103 PHE A N 1
ATOM 749 C CA . PHE A 1 103 ? 6.909 13.063 -1.977 1.00 94.00 103 PHE A CA 1
ATOM 750 C C . PHE A 1 103 ? 5.418 12.775 -1.781 1.00 94.00 103 PHE A C 1
ATOM 752 O O . PHE A 1 103 ? 4.814 13.305 -0.848 1.00 94.00 103 PHE A O 1
ATOM 759 N N . ALA A 1 104 ? 4.826 11.888 -2.588 1.00 91.75 104 ALA A N 1
ATOM 760 C CA . ALA A 1 104 ? 3.437 11.478 -2.403 1.00 91.75 104 ALA A CA 1
ATOM 761 C C . ALA A 1 104 ? 3.204 10.821 -1.031 1.00 91.75 104 ALA A C 1
ATOM 763 O O . ALA A 1 104 ? 2.215 11.138 -0.372 1.00 91.75 104 ALA A O 1
ATOM 764 N N . ALA A 1 105 ? 4.119 9.966 -0.563 1.00 88.25 105 ALA A N 1
ATOM 765 C CA . ALA A 1 105 ? 4.015 9.302 0.737 1.00 88.25 105 ALA A CA 1
ATOM 766 C C . ALA A 1 105 ? 4.071 10.280 1.925 1.00 88.25 105 ALA A C 1
ATOM 768 O O . ALA A 1 105 ? 3.415 10.043 2.938 1.00 88.25 105 ALA A O 1
ATOM 769 N N . LEU A 1 106 ? 4.807 11.390 1.800 1.00 91.25 106 LEU A N 1
ATOM 770 C CA . LEU A 1 106 ? 4.858 12.451 2.812 1.00 91.25 106 LEU A CA 1
ATOM 771 C C . LEU A 1 106 ? 3.609 13.343 2.780 1.00 91.25 106 LEU A C 1
ATOM 773 O O . LEU A 1 106 ? 3.024 13.655 3.819 1.00 91.25 106 LEU A O 1
ATOM 777 N N . VAL A 1 107 ? 3.185 13.749 1.583 1.00 93.19 107 VAL A N 1
ATOM 778 C CA . VAL A 1 107 ? 2.112 14.735 1.396 1.00 93.19 107 VAL A CA 1
ATOM 779 C C . VAL A 1 107 ? 0.722 14.114 1.575 1.00 93.19 107 VAL A C 1
ATOM 781 O O . VAL A 1 107 ? -0.173 14.763 2.118 1.00 93.19 107 VAL A O 1
ATOM 784 N N . ALA A 1 108 ? 0.519 12.854 1.183 1.00 89.00 108 ALA A N 1
ATOM 785 C CA . ALA A 1 108 ? -0.774 12.175 1.277 1.00 89.00 108 ALA A CA 1
ATOM 786 C C . ALA A 1 108 ? -1.367 12.131 2.703 1.00 89.00 108 ALA A C 1
ATOM 788 O O . ALA A 1 108 ? -2.501 12.588 2.873 1.00 89.00 108 ALA A O 1
ATOM 789 N N . PRO A 1 109 ? -0.663 11.646 3.749 1.00 88.50 109 PRO A N 1
ATOM 790 C CA . PRO A 1 109 ? -1.219 11.617 5.103 1.00 88.50 109 PRO A CA 1
ATOM 791 C C . PRO A 1 109 ? -1.479 13.024 5.656 1.00 88.50 109 PRO A C 1
ATOM 793 O O . PRO A 1 109 ? -2.444 13.225 6.394 1.00 88.50 109 PRO A O 1
ATOM 796 N N . TYR A 1 110 ? -0.669 14.012 5.264 1.00 90.94 110 TYR A N 1
ATOM 797 C CA . TYR A 1 110 ? -0.879 15.411 5.633 1.00 90.94 110 TYR A CA 1
ATOM 798 C C . TYR A 1 110 ? -2.160 15.985 5.004 1.00 90.94 110 TYR A C 1
ATOM 800 O O . TYR A 1 110 ? -2.995 16.552 5.709 1.00 90.94 110 TYR A O 1
ATOM 808 N N . LEU A 1 111 ? -2.374 15.764 3.703 1.00 90.38 111 LEU A N 1
ATOM 809 C CA . LEU A 1 111 ? -3.594 16.174 2.997 1.00 90.38 111 LEU A CA 1
ATOM 810 C C . LEU A 1 111 ? -4.848 15.509 3.576 1.00 90.38 111 LEU A C 1
ATOM 812 O O . LEU A 1 111 ? -5.870 16.172 3.764 1.00 90.38 111 LEU A O 1
ATOM 816 N N . VAL A 1 112 ? -4.775 14.212 3.889 1.00 88.44 112 VAL A N 1
ATOM 817 C CA . VAL A 1 112 ? -5.891 13.473 4.499 1.00 88.44 112 VAL A CA 1
ATOM 818 C C . VAL A 1 112 ? -6.224 14.012 5.892 1.00 88.44 112 VAL A C 1
ATOM 820 O O . VAL A 1 112 ? -7.392 14.018 6.274 1.00 88.44 112 VAL A O 1
ATOM 823 N N . ARG A 1 113 ? -5.229 14.514 6.634 1.00 88.19 113 ARG A N 1
ATOM 824 C CA . ARG A 1 113 ? -5.430 15.124 7.954 1.00 88.19 113 ARG A CA 1
ATOM 825 C C . ARG A 1 113 ? -6.121 16.491 7.891 1.00 88.19 113 ARG A C 1
ATOM 827 O O . ARG A 1 113 ? -6.852 16.822 8.820 1.00 88.19 113 ARG A O 1
ATOM 834 N N . ILE A 1 114 ? -5.871 17.289 6.851 1.00 93.00 114 ILE A N 1
ATOM 835 C CA . ILE A 1 114 ? -6.363 18.678 6.757 1.00 93.00 114 ILE A CA 1
ATOM 836 C C . ILE A 1 114 ? -7.732 18.765 6.090 1.00 93.00 114 ILE A C 1
ATOM 838 O O . ILE A 1 114 ? -8.574 19.565 6.498 1.00 93.00 114 ILE A O 1
ATOM 842 N N . LEU A 1 115 ? -7.960 17.971 5.046 1.00 91.06 115 LEU A N 1
ATOM 843 C CA . LEU A 1 115 ? -9.175 18.072 4.246 1.00 91.06 115 LEU A CA 1
ATOM 844 C C . LEU A 1 115 ? -10.349 17.310 4.883 1.00 91.06 115 LEU A C 1
ATOM 846 O O . LEU A 1 115 ? -10.166 16.231 5.448 1.00 91.06 115 LEU A O 1
ATOM 850 N N . PRO A 1 116 ? -11.590 17.817 4.753 1.00 91.31 116 PRO A N 1
ATOM 851 C CA . PRO A 1 116 ? -12.757 17.168 5.331 1.00 91.31 116 PRO A CA 1
ATOM 852 C C . PRO A 1 116 ? -13.040 15.819 4.659 1.00 91.31 116 PRO A C 1
ATOM 854 O O . PRO A 1 116 ? -13.018 15.699 3.435 1.00 91.31 116 PRO A O 1
ATOM 857 N N . ASN A 1 117 ? -13.445 14.816 5.443 1.00 84.25 117 ASN A N 1
ATOM 858 C CA . ASN A 1 117 ? -13.757 13.465 4.945 1.00 84.25 117 ASN A CA 1
ATOM 859 C C . ASN A 1 117 ? -14.787 13.430 3.798 1.00 84.25 117 ASN A C 1
ATOM 861 O O . ASN A 1 117 ? -14.748 12.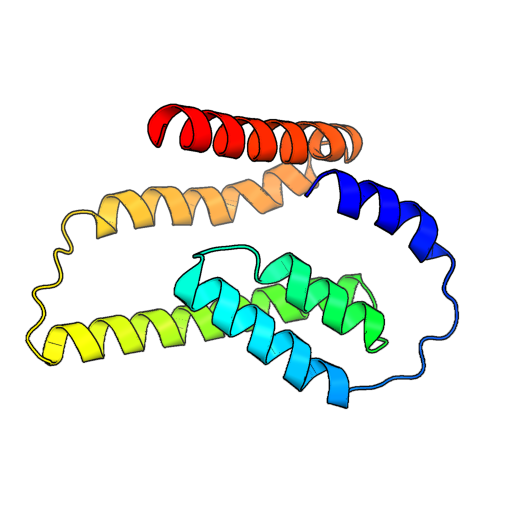532 2.956 1.00 84.25 117 ASN A O 1
ATOM 865 N N . LYS A 1 118 ? -15.705 14.407 3.733 1.00 86.81 118 LYS A N 1
ATOM 866 C CA . LYS A 1 118 ? -16.674 14.529 2.628 1.00 86.81 118 LYS A CA 1
ATOM 867 C C . LYS A 1 118 ? -15.985 14.692 1.269 1.00 86.81 118 LYS A C 1
ATOM 869 O O . LYS A 1 118 ? -16.501 14.175 0.286 1.00 86.81 118 LYS A O 1
ATOM 874 N N . PHE A 1 119 ? -14.836 15.364 1.224 1.00 88.25 119 PHE A N 1
ATOM 875 C CA . PHE A 1 119 ? -14.066 15.595 0.005 1.00 88.25 119 PHE A CA 1
ATOM 876 C C . PHE A 1 119 ? -13.504 14.279 -0.554 1.00 88.25 119 PHE A C 1
ATOM 878 O O . PHE A 1 119 ? -13.801 13.891 -1.685 1.00 88.25 119 PHE A O 1
ATOM 885 N N . TRP A 1 120 ? -12.796 13.521 0.287 1.00 84.44 120 TRP A N 1
ATOM 886 C CA . TRP A 1 120 ? -12.208 12.227 -0.077 1.00 84.44 120 TRP A CA 1
ATOM 887 C C . TRP A 1 120 ? -13.245 11.180 -0.479 1.00 84.44 120 TRP A C 1
ATOM 889 O O . TRP A 1 120 ? -12.989 10.368 -1.369 1.00 84.44 120 TRP A O 1
ATOM 899 N N . ARG A 1 121 ? -14.440 11.228 0.127 1.00 84.44 121 ARG A N 1
ATOM 900 C CA . ARG A 1 121 ? -15.548 10.319 -0.196 1.00 84.44 121 ARG A CA 1
ATOM 901 C C . ARG A 1 121 ? -15.959 10.383 -1.668 1.00 84.44 121 ARG A C 1
ATOM 903 O O . ARG A 1 121 ? -16.377 9.361 -2.200 1.00 84.44 121 ARG A O 1
ATOM 910 N N . TYR A 1 122 ? -15.856 11.548 -2.306 1.00 86.69 122 TYR A N 1
ATOM 911 C CA . TYR A 1 122 ? -16.220 11.719 -3.714 1.00 86.69 122 TYR A CA 1
ATOM 912 C C . TYR A 1 122 ? -15.007 11.648 -4.642 1.00 86.69 122 TYR A C 1
ATOM 914 O O . TYR A 1 122 ? -1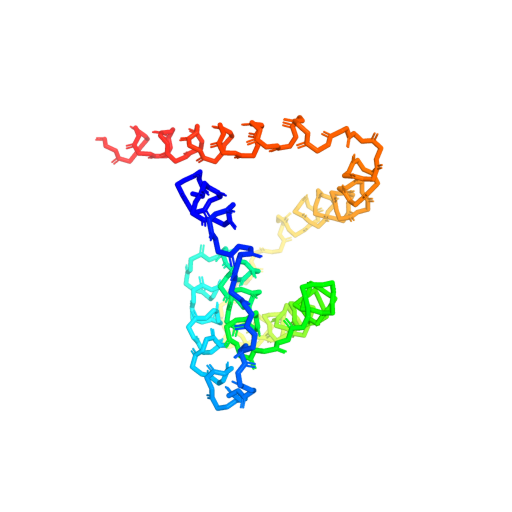5.073 10.962 -5.658 1.00 86.69 122 TYR A O 1
ATOM 922 N N . ILE A 1 123 ? -13.883 12.276 -4.280 1.00 88.94 123 ILE A N 1
ATOM 923 C CA . ILE A 1 123 ? -12.694 12.319 -5.146 1.00 88.94 123 ILE A CA 1
ATOM 924 C C . ILE A 1 123 ? -12.131 10.924 -5.425 1.00 88.94 123 ILE A C 1
ATOM 926 O O . ILE A 1 123 ? -11.903 10.585 -6.583 1.00 88.94 123 ILE A O 1
ATOM 930 N N . ILE A 1 124 ? -11.937 10.099 -4.391 1.00 86.56 124 ILE A N 1
ATOM 931 C CA . ILE A 1 124 ? -11.297 8.782 -4.536 1.00 86.56 124 ILE A CA 1
ATOM 932 C C . ILE A 1 124 ? -12.057 7.878 -5.525 1.00 86.56 124 ILE A C 1
ATOM 934 O O . ILE A 1 124 ? -11.425 7.358 -6.447 1.00 86.56 124 ILE A O 1
ATOM 938 N N . PRO A 1 125 ? -13.384 7.657 -5.390 1.00 85.88 125 PRO A N 1
ATOM 939 C CA . PRO A 1 125 ? -14.096 6.809 -6.337 1.00 85.88 125 PRO A CA 1
ATOM 940 C C . PRO A 1 125 ? -14.169 7.418 -7.737 1.00 85.88 125 PRO A C 1
ATOM 942 O O . PRO A 1 125 ? -14.008 6.662 -8.688 1.00 85.88 125 PRO A O 1
ATOM 945 N N . ILE A 1 126 ? -14.370 8.735 -7.881 1.00 90.75 126 ILE A N 1
ATOM 946 C CA . ILE A 1 126 ? -14.419 9.392 -9.200 1.00 90.75 126 ILE A CA 1
ATOM 947 C C . ILE A 1 126 ? -13.087 9.213 -9.930 1.00 90.75 126 ILE A C 1
ATOM 949 O O . ILE A 1 126 ? -13.072 8.780 -11.078 1.00 90.75 126 ILE A O 1
ATOM 953 N N . TYR A 1 127 ? -11.970 9.465 -9.248 1.00 88.25 127 TYR A N 1
ATOM 954 C CA . TYR A 1 127 ? -10.633 9.287 -9.806 1.00 88.25 127 TYR A CA 1
ATOM 955 C C . TYR A 1 127 ? -10.362 7.829 -10.206 1.00 88.25 127 TYR A C 1
ATOM 957 O O . TYR A 1 127 ? -9.923 7.561 -11.322 1.00 88.25 127 TYR A O 1
ATOM 965 N N . ALA A 1 128 ? -10.695 6.871 -9.333 1.00 85.94 128 ALA A N 1
ATOM 966 C CA . ALA A 1 128 ? -10.514 5.449 -9.618 1.00 85.94 128 ALA A CA 1
ATOM 967 C C . ALA A 1 128 ? -11.365 4.969 -10.808 1.00 85.94 128 ALA A C 1
ATOM 969 O O . ALA A 1 128 ? -10.882 4.204 -11.640 1.00 85.94 128 ALA A O 1
ATOM 970 N N . PHE A 1 129 ? -12.622 5.421 -10.903 1.00 90.19 129 PHE A N 1
ATOM 971 C CA . PHE A 1 129 ? -13.477 5.127 -12.054 1.00 90.19 129 PHE A CA 1
ATOM 972 C C . PHE A 1 129 ? -12.955 5.787 -13.330 1.00 90.19 129 PHE A C 1
ATOM 974 O O . PHE A 1 129 ? -12.949 5.137 -14.368 1.00 90.19 129 PHE A O 1
ATOM 981 N N . GLY A 1 130 ? -12.475 7.031 -13.253 1.00 92.31 130 GLY A N 1
ATOM 982 C CA . GLY A 1 130 ? -11.905 7.749 -14.391 1.00 92.31 130 GLY A CA 1
ATOM 983 C C . GLY A 1 130 ? -10.686 7.041 -14.981 1.00 92.31 130 GLY A C 1
ATOM 984 O O . GLY A 1 130 ? -10.640 6.821 -16.188 1.00 92.31 130 GLY A O 1
ATOM 985 N N . ILE A 1 131 ? -9.741 6.606 -14.138 1.00 88.31 131 ILE A N 1
ATOM 986 C CA . ILE A 1 131 ? -8.582 5.817 -14.592 1.00 88.31 131 ILE A CA 1
ATOM 987 C C . ILE A 1 131 ? -9.034 4.501 -15.220 1.00 88.31 131 ILE A C 1
ATOM 989 O O . ILE A 1 131 ? -8.558 4.142 -16.294 1.00 88.31 131 ILE A O 1
ATOM 993 N N . GLY A 1 132 ? -9.951 3.785 -14.562 1.00 87.00 132 GLY A N 1
ATOM 994 C CA . GLY A 1 132 ? -10.461 2.516 -15.075 1.00 87.00 132 GLY A CA 1
ATOM 995 C C . GLY A 1 132 ? -11.120 2.670 -16.446 1.00 87.00 132 GLY A C 1
ATOM 996 O O . GLY A 1 132 ? -10.826 1.897 -17.352 1.00 87.00 132 GLY A O 1
ATOM 997 N N . LEU A 1 133 ? -11.955 3.698 -16.618 1.00 94.00 133 LEU A N 1
ATOM 998 C CA . LEU A 1 133 ? -12.621 3.996 -17.884 1.00 94.00 133 LEU A CA 1
ATOM 999 C C . LEU A 1 133 ? -11.612 4.383 -18.972 1.00 94.00 133 LEU A C 1
ATOM 1001 O O . LEU A 1 133 ? -11.700 3.892 -20.092 1.00 94.00 133 LEU A O 1
ATOM 1005 N N . TYR A 1 134 ? -10.633 5.228 -18.637 1.00 94.31 134 TYR A N 1
ATOM 1006 C CA . TYR A 1 134 ? -9.590 5.643 -19.571 1.00 94.31 134 TYR A CA 1
ATOM 1007 C C . TYR A 1 134 ? -8.769 4.452 -20.069 1.00 94.31 134 TYR A C 1
ATOM 1009 O O . TYR A 1 134 ? -8.583 4.302 -21.273 1.00 94.31 134 TYR A O 1
ATOM 1017 N N . LEU A 1 135 ? -8.324 3.577 -19.161 1.00 90.06 135 LEU A N 1
ATOM 1018 C CA . LEU A 1 135 ? -7.604 2.358 -19.530 1.00 90.06 135 LEU A CA 1
ATOM 1019 C C . LEU A 1 135 ? -8.470 1.431 -20.385 1.00 90.06 135 LEU A C 1
ATOM 1021 O O . LEU A 1 135 ? -7.969 0.873 -21.354 1.00 90.06 135 LEU A O 1
ATOM 1025 N N . PHE A 1 136 ? -9.761 1.305 -20.069 1.00 92.12 136 PHE A N 1
ATOM 1026 C CA . PHE A 1 136 ? -10.690 0.486 -20.845 1.00 92.12 136 PHE A CA 1
ATOM 1027 C C . PHE A 1 136 ? -10.835 0.989 -22.287 1.00 92.12 136 PHE A C 1
ATOM 1029 O O . PHE A 1 136 ? -10.770 0.195 -23.215 1.00 92.12 136 PHE A O 1
ATOM 1036 N N . ILE A 1 137 ? -10.948 2.306 -22.479 1.00 95.06 137 ILE A N 1
ATOM 1037 C CA . ILE A 1 137 ? -11.007 2.929 -23.811 1.00 95.06 137 ILE A CA 1
ATOM 1038 C C . ILE A 1 137 ? -9.678 2.779 -24.563 1.00 95.06 137 ILE A C 1
ATOM 1040 O O . ILE A 1 137 ? -9.679 2.653 -25.776 1.00 95.06 137 ILE A O 1
ATOM 1044 N N . ARG A 1 138 ? -8.540 2.817 -23.862 1.00 93.44 138 ARG A N 1
ATOM 1045 C CA . ARG A 1 138 ? -7.199 2.703 -24.466 1.00 93.44 138 ARG A CA 1
ATOM 1046 C C . ARG A 1 138 ? -6.850 1.287 -24.928 1.00 93.44 138 ARG A C 1
ATOM 1048 O O . ARG A 1 138 ? -5.942 1.145 -25.741 1.00 93.44 138 ARG A O 1
ATOM 1055 N N . VAL A 1 139 ? -7.463 0.277 -24.313 1.00 90.62 139 VAL A N 1
ATOM 1056 C CA . VAL A 1 139 ? -7.224 -1.149 -24.589 1.00 90.62 139 VAL A CA 1
ATOM 1057 C C . VAL A 1 139 ? -8.183 -1.691 -25.654 1.00 90.62 139 VAL A C 1
ATOM 1059 O O . VAL A 1 139 ? -7.821 -2.652 -26.330 1.00 90.62 139 VAL A O 1
ATOM 1062 N N . LEU A 1 140 ? -9.376 -1.098 -25.789 1.00 73.75 140 LEU A N 1
ATOM 1063 C CA . LEU A 1 140 ? -10.347 -1.401 -26.845 1.00 73.75 140 LEU A CA 1
ATOM 1064 C C . LEU A 1 140 ? -9.944 -0.747 -28.176 1.00 73.75 140 LEU A C 1
ATOM 1066 O O . LEU A 1 140 ? -10.159 -1.399 -29.219 1.00 73.75 140 LEU A O 1
#

Sequence (140 aa):
MGIFGLLKIKLSKIGDFKARPKLLYGFSALAGFNKGIGGGGYGPIVTIGQIISGVYEKSATAIVSFAESLVSLVGIFTFFLISNAGVQADLSLLPSIFTGGFFAALVAPYLVRILPNKFWRYIIPIYAFGIGLYLFIRVL

Mean predicted aligned error: 8.99 Å

Secondary structure (DSSP, 8-state):
-HHHHHHHHHHTT-------THHHHHHHHHHHHHHHHHS--HHHHHHHHHHHTT--HHHHHHHHHHHHHHHHHHHHHHHHHHHHTT-----TTHHHHHHHHHHHHHHHHHHHHHS-HHHHHHHHHHHHHHHHHHHHHHH-

Foldseek 3Di:
DLVVVVVVVVCVPDPDLDADVVLLVVLQVVLLVCCVPVVDDSLVSNLVSCVNNVHDNVVSNVVSVVVVVVSVVVVVVVVVVVCVVPDPDDCVCVVVVVVVVVVCVVVVVVCVVPDDPVVCSPVVVVVVVVVVVVVVVVVD

Solvent-accessible surface area (backbone atoms only — not comparable to full-atom values): 7905 Å² total; per-residue (Å²): 114,54,70,62,55,60,52,49,71,68,55,77,74,68,76,83,52,68,72,38,69,75,53,40,60,57,28,47,51,55,20,50,52,37,32,72,75,66,73,45,72,31,64,66,42,38,38,50,31,31,43,68,23,43,40,56,68,72,60,26,53,55,52,45,58,56,50,49,53,54,54,48,52,52,50,52,53,50,52,53,52,48,36,72,73,70,45,87,74,81,60,83,59,48,64,62,52,47,53,54,52,53,53,45,65,62,47,49,64,54,50,62,71,73,50,61,70,75,56,55,68,52,51,54,37,53,52,54,49,50,52,52,52,52,51,52,64,72,73,106